Protein AF-A0A7J3B7Z1-F1 (afdb_monomer_lite)

Foldseek 3Di:
DKDKDWLLCQDLVADVVLRHVDDPPQPSVCLVVLCVVVVWDKDWDWAADPSGNVDITIIMITPDPDDPVVVVVSSRVSRPDDD

pLDDT: mean 93.78, std 7.74, range [46.91, 98.19]

Sequence (83 aa):
MKRTIWETYFDDSVSRKMGRRVRKGFPRESLIEILRSLGLDFTVSEGRYPRQPYRVVKKIEVEYDGSKEELIKKIVESAFRKD

Radius of gyration: 12.18 Å; chains: 1; bounding box: 33×28×25 Å

Structure (mmCIF, N/CA/C/O backbone):
data_AF-A0A7J3B7Z1-F1
#
_entry.id   AF-A0A7J3B7Z1-F1
#
loop_
_atom_site.group_PDB
_atom_site.id
_atom_site.type_symbol
_atom_site.label_atom_id
_atom_site.label_alt_id
_atom_site.label_comp_id
_atom_site.label_asym_id
_atom_site.label_entity_id
_atom_site.label_seq_id
_atom_site.pdbx_PDB_ins_code
_atom_site.Cartn_x
_atom_site.Cartn_y
_atom_site.Cartn_z
_atom_site.occupancy
_atom_site.B_iso_or_equiv
_atom_site.auth_seq_id
_atom_site.auth_comp_id
_atom_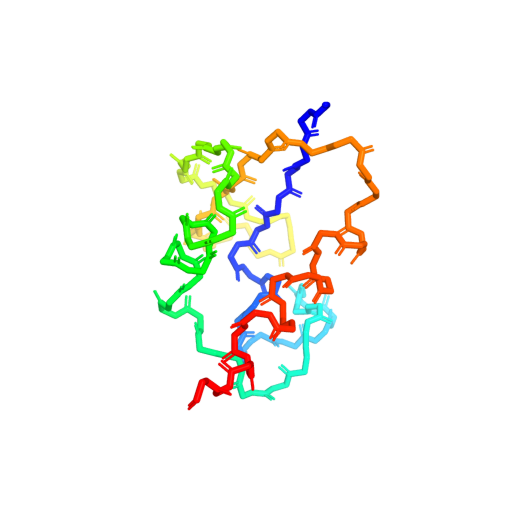site.auth_asym_id
_atom_site.auth_atom_id
_atom_site.pdbx_PDB_model_num
ATOM 1 N N . MET A 1 1 ? 0.236 14.259 7.774 1.00 88.19 1 MET A N 1
ATOM 2 C CA . MET A 1 1 ? 1.592 14.101 7.172 1.00 88.19 1 MET A CA 1
ATOM 3 C C . MET A 1 1 ? 1.546 13.011 6.108 1.00 88.19 1 MET A C 1
ATOM 5 O O . MET A 1 1 ? 0.906 11.992 6.335 1.00 88.19 1 MET A O 1
ATOM 9 N N . LYS A 1 2 ? 2.291 13.137 5.001 1.00 94.62 2 LYS A N 1
ATOM 10 C CA . LYS A 1 2 ? 2.329 12.081 3.973 1.00 94.62 2 LYS A CA 1
ATOM 11 C C . LYS A 1 2 ? 3.149 10.865 4.401 1.00 94.62 2 LYS A C 1
ATOM 13 O O . LYS A 1 2 ? 4.330 10.967 4.744 1.00 94.62 2 LYS A O 1
ATOM 18 N N . ARG A 1 3 ? 2.545 9.678 4.320 1.00 96.94 3 ARG A N 1
ATOM 19 C CA . ARG A 1 3 ? 3.190 8.379 4.544 1.00 96.94 3 ARG A CA 1
ATOM 20 C C . ARG A 1 3 ? 3.204 7.576 3.251 1.00 96.94 3 ARG A C 1
ATOM 22 O O . ARG A 1 3 ? 2.166 7.198 2.726 1.00 96.94 3 ARG A O 1
ATOM 29 N N . THR A 1 4 ? 4.399 7.244 2.769 1.00 96.88 4 THR A N 1
ATOM 30 C CA . THR A 1 4 ? 4.547 6.345 1.618 1.00 96.88 4 THR A CA 1
ATOM 31 C C . THR A 1 4 ? 4.501 4.881 2.047 1.00 96.88 4 THR A C 1
ATOM 33 O O . THR A 1 4 ? 5.371 4.420 2.810 1.00 96.88 4 THR A O 1
ATOM 36 N N . ILE A 1 5 ? 3.550 4.140 1.485 1.00 97.06 5 ILE A N 1
ATOM 37 C CA . ILE A 1 5 ? 3.494 2.679 1.503 1.00 97.06 5 ILE A CA 1
ATOM 38 C C . ILE A 1 5 ? 3.659 2.135 0.082 1.00 97.06 5 ILE A C 1
ATOM 40 O O . ILE A 1 5 ? 3.329 2.790 -0.904 1.00 97.06 5 ILE A O 1
ATOM 44 N N . TRP A 1 6 ? 4.223 0.938 -0.014 1.00 97.38 6 TRP A N 1
ATOM 45 C CA . TRP A 1 6 ? 4.420 0.248 -1.283 1.00 97.38 6 TRP A CA 1
ATOM 46 C C . TRP A 1 6 ? 3.528 -0.976 -1.319 1.00 97.38 6 TRP A C 1
ATOM 48 O O . TRP A 1 6 ? 3.421 -1.687 -0.321 1.00 97.38 6 TRP A O 1
ATOM 58 N N . GLU A 1 7 ? 2.957 -1.261 -2.480 1.00 96.44 7 GLU A N 1
ATOM 59 C CA . GLU A 1 7 ? 2.168 -2.471 -2.707 1.00 96.44 7 GLU A CA 1
ATOM 60 C C . GLU A 1 7 ? 2.936 -3.749 -2.326 1.00 96.44 7 GLU A C 1
ATOM 62 O O . GLU A 1 7 ? 2.382 -4.673 -1.737 1.00 96.44 7 GLU A O 1
ATOM 67 N N . THR A 1 8 ? 4.255 -3.753 -2.556 1.00 96.81 8 THR A N 1
ATOM 68 C CA . THR A 1 8 ? 5.191 -4.814 -2.157 1.00 96.81 8 THR A CA 1
ATOM 69 C C . THR A 1 8 ? 5.113 -5.177 -0.672 1.00 96.81 8 THR A C 1
ATOM 71 O O . THR A 1 8 ? 5.388 -6.317 -0.302 1.00 96.81 8 THR A O 1
ATOM 74 N N . TYR A 1 9 ? 4.731 -4.243 0.204 1.00 97.31 9 TYR A N 1
ATOM 75 C CA . TYR A 1 9 ? 4.587 -4.520 1.637 1.00 97.31 9 TYR A CA 1
ATOM 76 C C . TYR A 1 9 ? 3.526 -5.584 1.924 1.00 97.31 9 TYR A C 1
ATOM 78 O O . TYR A 1 9 ? 3.644 -6.282 2.935 1.00 97.31 9 TYR A O 1
ATOM 86 N N . PHE A 1 10 ? 2.553 -5.711 1.023 1.00 96.75 10 PHE A N 1
ATOM 87 C CA . PHE A 1 10 ? 1.368 -6.555 1.113 1.00 96.75 10 PHE A CA 1
ATOM 88 C C . PHE A 1 10 ? 1.400 -7.738 0.130 1.00 96.75 10 PHE A C 1
ATOM 90 O O . PHE A 1 10 ? 0.414 -8.451 -0.005 1.00 96.75 10 PHE A O 1
ATOM 97 N N . ASP A 1 11 ? 2.519 -7.943 -0.574 1.00 94.88 11 ASP A N 1
ATOM 98 C CA . ASP A 1 11 ? 2.657 -8.980 -1.597 1.00 94.88 11 ASP A CA 1
ATOM 99 C C . ASP A 1 11 ? 3.168 -10.302 -1.005 1.00 94.88 11 ASP A C 1
ATOM 101 O O . ASP A 1 11 ? 4.326 -10.422 -0.592 1.00 94.88 11 ASP A O 1
ATOM 105 N N . ASP A 1 12 ? 2.312 -11.320 -1.003 1.00 95.12 12 ASP A N 1
ATOM 106 C CA . ASP A 1 12 ? 2.612 -12.652 -0.473 1.00 95.12 12 ASP A CA 1
ATOM 107 C C . ASP A 1 12 ? 3.680 -13.416 -1.255 1.00 95.12 12 ASP A C 1
ATOM 109 O O . ASP A 1 12 ? 4.385 -14.251 -0.667 1.00 95.12 12 ASP A O 1
ATOM 113 N N . SER A 1 13 ? 3.837 -13.095 -2.545 1.00 93.62 13 SER A N 1
ATOM 114 C CA . SER A 1 13 ? 4.885 -13.658 -3.403 1.00 93.62 13 SER A CA 1
ATOM 115 C C . SER A 1 13 ? 6.278 -13.131 -3.040 1.00 93.62 13 SER A C 1
ATOM 117 O O . SER A 1 13 ? 7.293 -13.722 -3.408 1.00 93.62 13 SER A O 1
ATOM 119 N N . VAL A 1 14 ? 6.350 -12.043 -2.265 1.00 94.81 14 VAL A N 1
ATOM 120 C CA . VAL A 1 14 ? 7.597 -11.391 -1.866 1.00 94.81 14 VAL A CA 1
ATOM 121 C C . VAL A 1 14 ? 7.996 -11.830 -0.454 1.00 94.81 14 VAL A C 1
ATOM 123 O O . VAL A 1 14 ? 7.184 -11.956 0.465 1.00 94.81 14 VAL A O 1
ATOM 126 N N . SER A 1 15 ? 9.289 -12.091 -0.246 1.00 96.12 15 SER A N 1
ATOM 127 C CA . SER A 1 15 ? 9.820 -12.417 1.082 1.00 96.12 15 SER A CA 1
ATOM 128 C C . SER A 1 15 ? 9.942 -11.167 1.965 1.00 96.12 15 SER A C 1
ATOM 130 O O . SER A 1 15 ? 10.012 -10.040 1.472 1.00 96.12 15 SER A O 1
ATOM 132 N N . ARG A 1 16 ? 10.049 -11.338 3.292 1.00 96.00 16 ARG A N 1
ATOM 133 C CA . ARG A 1 16 ? 10.281 -10.197 4.204 1.00 96.00 16 ARG A CA 1
ATOM 134 C C . ARG A 1 16 ? 11.564 -9.429 3.862 1.00 96.00 16 ARG A C 1
ATOM 136 O O . ARG A 1 16 ? 11.573 -8.199 3.870 1.00 96.00 16 ARG A O 1
ATOM 143 N N . LYS A 1 17 ? 12.629 -10.147 3.480 1.00 95.75 17 LYS A N 1
ATOM 144 C CA . LYS A 1 17 ? 13.896 -9.552 3.021 1.00 95.75 17 LYS A CA 1
ATOM 145 C C . LYS A 1 17 ? 13.677 -8.667 1.789 1.00 95.75 17 LYS A C 1
ATOM 147 O O . LYS A 1 17 ? 14.223 -7.570 1.722 1.00 95.75 17 LYS A O 1
ATOM 152 N N . MET A 1 18 ? 12.811 -9.095 0.873 1.00 95.81 18 MET A N 1
ATOM 153 C CA . MET A 1 18 ? 12.535 -8.397 -0.385 1.00 95.81 18 MET A CA 1
ATOM 154 C C . MET A 1 18 ? 11.453 -7.313 -0.299 1.00 95.81 18 MET A C 1
ATOM 156 O O . MET A 1 18 ? 11.239 -6.618 -1.285 1.00 95.81 18 MET A O 1
ATOM 160 N N . GLY A 1 19 ? 10.829 -7.103 0.864 1.00 95.56 19 GLY A N 1
ATOM 161 C CA . GLY A 1 19 ? 9.957 -5.949 1.104 1.00 95.56 19 GLY A CA 1
ATOM 162 C C . GLY A 1 19 ? 8.626 -6.253 1.779 1.00 95.56 19 GLY A C 1
ATOM 163 O O . GLY A 1 19 ? 8.007 -5.316 2.279 1.00 95.56 19 GLY A O 1
ATOM 164 N N . ARG A 1 20 ? 8.187 -7.518 1.860 1.00 96.88 20 ARG A N 1
ATOM 165 C CA . ARG A 1 20 ? 6.917 -7.847 2.525 1.00 96.88 20 ARG A CA 1
ATOM 166 C C . ARG A 1 20 ? 6.979 -7.480 4.008 1.00 96.88 20 ARG A C 1
ATOM 168 O O . ARG A 1 20 ? 7.890 -7.898 4.724 1.00 96.88 20 ARG A O 1
ATOM 175 N N . ARG A 1 21 ? 5.990 -6.730 4.490 1.00 96.56 21 ARG A N 1
ATOM 176 C CA . ARG A 1 21 ? 5.892 -6.312 5.899 1.00 96.56 21 ARG A CA 1
ATOM 177 C C . ARG A 1 21 ? 4.815 -7.079 6.655 1.00 96.56 21 ARG A C 1
ATOM 179 O O . ARG A 1 21 ? 4.973 -7.321 7.851 1.00 96.56 21 ARG A O 1
ATOM 186 N N . VAL A 1 22 ? 3.791 -7.545 5.948 1.00 95.81 22 VAL A N 1
ATOM 187 C CA . VAL A 1 22 ? 2.668 -8.287 6.526 1.00 95.81 22 VAL A CA 1
ATOM 188 C C . VAL A 1 22 ? 2.903 -9.806 6.528 1.00 95.81 22 VAL A C 1
ATOM 190 O O . VAL A 1 22 ? 3.874 -10.324 5.953 1.00 95.81 22 VAL A O 1
ATOM 193 N N . ARG A 1 23 ? 2.053 -10.536 7.261 1.00 93.25 23 ARG A N 1
ATOM 194 C CA . ARG A 1 23 ? 1.997 -12.007 7.194 1.00 93.25 23 ARG A CA 1
ATOM 195 C C . ARG A 1 23 ? 1.409 -12.439 5.849 1.00 93.25 23 ARG A C 1
ATOM 197 O O . ARG A 1 23 ? 0.712 -11.657 5.219 1.00 93.25 23 ARG A O 1
ATOM 204 N N . LYS A 1 24 ? 1.695 -13.680 5.443 1.00 92.94 24 LYS A N 1
ATOM 205 C CA . LYS A 1 24 ? 1.047 -14.269 4.268 1.00 92.94 24 LYS A CA 1
ATOM 206 C C . LYS A 1 24 ? -0.466 -14.379 4.483 1.00 92.94 24 LYS A C 1
ATOM 208 O O . LYS A 1 24 ? -0.897 -14.535 5.625 1.00 92.94 24 LYS A O 1
ATOM 213 N N . GLY A 1 25 ? -1.220 -14.356 3.395 1.00 90.19 25 GLY A N 1
ATOM 214 C CA . GLY A 1 25 ? -2.676 -14.406 3.342 1.00 90.19 25 GLY A CA 1
ATOM 215 C C . GLY A 1 25 ? -3.336 -13.032 3.234 1.00 90.19 25 GLY A C 1
ATOM 216 O O . GLY A 1 25 ? -4.545 -12.948 3.421 1.00 90.19 25 GLY A O 1
ATOM 217 N N . PHE A 1 26 ? -2.581 -11.955 2.989 1.00 93.12 26 PHE A N 1
ATOM 218 C CA . PHE A 1 26 ? -3.184 -10.631 2.831 1.00 93.12 26 PHE A CA 1
ATOM 219 C C . PHE A 1 26 ? -3.804 -10.496 1.427 1.00 93.12 26 PHE A C 1
ATOM 221 O O . PHE A 1 26 ? -3.105 -10.736 0.438 1.00 93.12 26 PHE A O 1
ATOM 228 N N . PRO A 1 27 ? -5.073 -10.064 1.303 1.00 90.06 27 PRO A N 1
ATOM 229 C CA . PRO A 1 27 ? -5.722 -9.868 0.009 1.00 90.06 27 PRO A CA 1
ATOM 230 C C . PRO A 1 27 ? -5.192 -8.593 -0.665 1.00 90.06 27 PRO A C 1
ATOM 232 O O . PRO A 1 27 ? -5.818 -7.535 -0.628 1.00 90.06 27 PRO A O 1
ATOM 235 N N . ARG A 1 28 ? -3.999 -8.674 -1.273 1.00 86.88 28 ARG A N 1
ATOM 236 C CA . ARG A 1 28 ? -3.316 -7.532 -1.912 1.00 86.88 28 ARG A CA 1
ATOM 237 C C . ARG A 1 28 ? -4.215 -6.782 -2.893 1.00 86.88 28 ARG A C 1
ATOM 239 O O . ARG A 1 28 ? -4.148 -5.556 -2.950 1.00 86.88 28 ARG A O 1
ATOM 246 N N . GLU A 1 29 ? -5.017 -7.507 -3.663 1.00 85.19 29 GLU A N 1
ATOM 247 C CA . GLU A 1 29 ? -5.902 -6.938 -4.686 1.00 85.19 29 GLU A CA 1
ATOM 248 C C . GLU A 1 29 ? -6.915 -5.949 -4.085 1.00 85.19 29 GLU A C 1
ATOM 250 O O . GLU A 1 29 ? -7.199 -4.920 -4.696 1.00 85.19 29 GLU A O 1
ATOM 255 N N . SER A 1 30 ? -7.326 -6.169 -2.834 1.00 90.69 30 SER A N 1
ATOM 256 C CA . SER A 1 30 ? -8.244 -5.303 -2.087 1.00 90.69 30 SER A CA 1
ATOM 257 C C . SER A 1 30 ? -7.559 -4.134 -1.370 1.00 90.69 30 SER A C 1
ATOM 259 O O . SER A 1 30 ? -8.232 -3.364 -0.692 1.00 90.69 30 SER A O 1
ATOM 261 N N . LEU A 1 31 ? -6.237 -3.939 -1.492 1.00 94.81 31 LEU A N 1
ATOM 262 C CA . LEU A 1 31 ? -5.511 -2.891 -0.750 1.00 94.81 31 LEU A CA 1
ATOM 263 C C . LEU A 1 31 ? -6.116 -1.491 -0.948 1.00 94.81 31 LEU A C 1
ATOM 265 O O . LEU A 1 31 ? -6.246 -0.732 0.008 1.00 94.81 31 LEU A O 1
ATOM 269 N N . ILE A 1 32 ? -6.488 -1.145 -2.182 1.00 95.50 32 ILE A N 1
ATOM 270 C CA . ILE A 1 32 ? -7.080 0.165 -2.492 1.00 95.50 32 ILE A CA 1
ATOM 271 C C . ILE A 1 32 ? -8.495 0.284 -1.915 1.00 95.50 32 ILE A C 1
ATOM 273 O O . ILE A 1 32 ? -8.865 1.346 -1.422 1.00 95.50 32 ILE A O 1
ATOM 277 N N . GLU A 1 33 ? -9.272 -0.797 -1.941 1.00 94.88 33 GLU A N 1
ATOM 278 C CA . GLU A 1 33 ? -10.617 -0.842 -1.360 1.00 94.88 33 GLU A CA 1
ATOM 279 C C . GLU A 1 33 ? -10.564 -0.695 0.161 1.00 94.88 33 GLU A C 1
ATOM 281 O O . GLU A 1 33 ? -11.318 0.093 0.722 1.00 94.88 33 GLU A O 1
ATOM 286 N N . ILE A 1 34 ? -9.605 -1.358 0.811 1.00 95.31 34 ILE A N 1
ATOM 287 C CA . ILE A 1 34 ? -9.348 -1.234 2.249 1.00 95.31 34 ILE A CA 1
ATOM 288 C C . ILE A 1 34 ? -8.954 0.204 2.612 1.00 95.31 34 ILE A C 1
ATOM 290 O O . ILE A 1 34 ? -9.436 0.760 3.592 1.00 95.31 34 ILE A O 1
ATOM 294 N N . LEU A 1 35 ? -8.088 0.852 1.827 1.00 95.50 35 LEU A N 1
ATOM 295 C CA . LEU A 1 35 ? -7.728 2.252 2.082 1.00 95.50 35 LEU A CA 1
ATOM 296 C C . LEU A 1 35 ? -8.938 3.191 1.959 1.00 95.50 35 LEU A C 1
ATOM 298 O O . LEU A 1 35 ? -9.079 4.106 2.771 1.00 95.50 35 LEU A O 1
ATOM 302 N N . ARG A 1 36 ? -9.825 2.941 0.984 1.00 95.31 36 ARG A N 1
ATOM 303 C CA . ARG A 1 36 ? -11.085 3.686 0.825 1.00 95.31 36 ARG A CA 1
ATOM 304 C C . ARG A 1 36 ? -12.049 3.438 1.984 1.00 95.31 36 ARG A C 1
ATOM 306 O O . ARG A 1 36 ? -12.611 4.401 2.493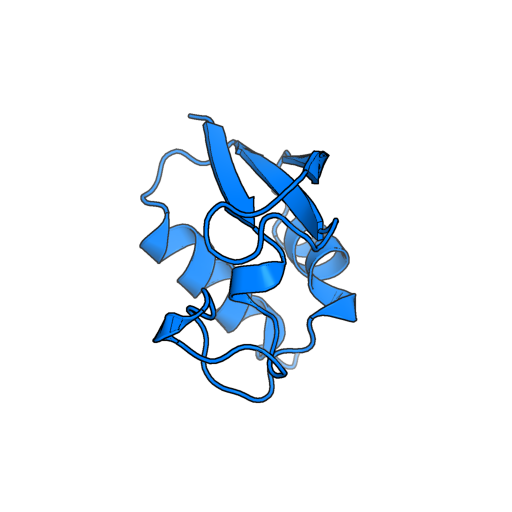 1.00 95.31 36 ARG A O 1
ATOM 313 N N . SER A 1 37 ? -12.225 2.191 2.427 1.00 94.44 37 SER A N 1
ATOM 314 C CA . SER A 1 37 ? -13.127 1.861 3.543 1.00 94.44 37 SER A CA 1
ATOM 315 C C . SER A 1 37 ? -12.653 2.452 4.872 1.00 94.44 37 SER A C 1
ATOM 317 O O . SER A 1 37 ? -13.464 2.804 5.724 1.00 94.44 37 SER A O 1
ATOM 319 N N . LEU A 1 38 ? -11.341 2.643 5.027 1.00 94.62 38 LEU A N 1
ATOM 320 C CA . LEU A 1 38 ? -10.747 3.342 6.164 1.00 94.62 38 LEU A CA 1
ATOM 321 C C . LEU A 1 38 ? -10.936 4.870 6.133 1.00 94.62 38 LEU A C 1
ATOM 323 O O . LEU A 1 38 ? -10.519 5.531 7.089 1.00 94.62 38 LEU A O 1
ATOM 327 N N . GLY A 1 39 ? -11.518 5.428 5.063 1.00 95.50 39 GLY A N 1
ATOM 328 C CA . GLY A 1 39 ? -11.741 6.868 4.904 1.00 95.50 39 GLY A CA 1
ATOM 329 C C . GLY A 1 39 ? -10.448 7.681 4.824 1.00 95.50 39 GLY A C 1
ATOM 330 O O . GLY A 1 39 ? -10.419 8.830 5.256 1.00 95.50 39 GLY A O 1
ATOM 331 N N . LEU A 1 40 ? -9.357 7.074 4.348 1.00 95.31 40 LEU A N 1
ATOM 332 C CA . LEU A 1 40 ? -8.061 7.739 4.235 1.00 95.31 40 LEU A CA 1
ATOM 333 C C . LEU A 1 40 ? -7.973 8.515 2.920 1.00 95.31 40 LEU A C 1
ATOM 335 O O . LEU A 1 40 ? -8.387 8.014 1.876 1.00 95.31 40 LEU A O 1
ATOM 339 N N . ASP A 1 41 ? -7.370 9.701 2.964 1.00 97.19 41 ASP A N 1
ATOM 340 C CA . ASP A 1 41 ? -6.961 10.420 1.759 1.00 97.19 41 ASP A CA 1
ATOM 341 C C . ASP A 1 41 ? -5.618 9.863 1.269 1.00 97.19 41 ASP A C 1
ATOM 343 O O . ASP A 1 41 ? -4.655 9.740 2.037 1.00 97.19 41 ASP A O 1
ATOM 347 N N . PHE A 1 42 ? -5.565 9.460 0.001 1.00 98.06 42 PHE A N 1
ATOM 348 C CA . PHE A 1 42 ? -4.364 8.901 -0.598 1.00 98.06 42 PHE A CA 1
ATOM 349 C C . PHE A 1 42 ? -4.302 9.101 -2.109 1.00 98.06 42 PHE A C 1
ATOM 351 O O . PHE A 1 42 ? -5.308 9.107 -2.817 1.00 98.06 42 PHE A O 1
ATOM 358 N N . THR A 1 43 ? -3.078 9.142 -2.623 1.00 98.12 43 THR A N 1
ATOM 359 C CA . THR A 1 43 ? -2.793 9.099 -4.057 1.00 98.12 43 THR A CA 1
ATOM 360 C C . THR A 1 43 ? -2.087 7.800 -4.421 1.00 98.12 43 THR A C 1
ATOM 362 O O . THR A 1 43 ? -1.318 7.232 -3.640 1.00 98.12 43 THR A O 1
ATOM 365 N N . VAL A 1 44 ? -2.355 7.311 -5.632 1.00 97.88 44 VAL A N 1
ATOM 366 C CA . VAL A 1 44 ? -1.711 6.121 -6.194 1.00 97.88 44 VAL A CA 1
ATOM 367 C C . VAL A 1 44 ? -0.912 6.541 -7.416 1.00 97.88 44 VAL A C 1
ATOM 369 O O . VAL A 1 44 ? -1.417 7.234 -8.292 1.00 97.88 44 VAL A O 1
ATOM 372 N N . SER A 1 45 ? 0.336 6.099 -7.471 1.00 97.88 45 SER A N 1
ATOM 373 C CA . SER A 1 45 ? 1.231 6.288 -8.609 1.00 97.88 45 SER A CA 1
ATOM 374 C C . SER A 1 45 ? 1.992 4.998 -8.884 1.00 97.88 45 SER A C 1
ATOM 376 O O . SER A 1 45 ? 2.072 4.109 -8.031 1.00 97.88 45 SER A O 1
ATOM 378 N N . GLU A 1 46 ? 2.564 4.882 -10.073 1.00 97.56 46 GLU A N 1
ATOM 379 C CA . GLU A 1 46 ? 3.521 3.823 -10.362 1.00 97.56 46 GLU A CA 1
ATOM 380 C C . GLU A 1 46 ? 4.911 4.206 -9.856 1.00 97.56 46 GLU A C 1
ATOM 382 O O . GLU A 1 46 ? 5.320 5.368 -9.881 1.00 97.56 46 GLU A O 1
ATOM 387 N N . GLY A 1 47 ? 5.663 3.215 -9.389 1.00 96.50 47 GLY A N 1
ATOM 388 C CA . GLY A 1 47 ? 7.039 3.409 -8.968 1.00 96.50 47 GLY A CA 1
ATOM 389 C C . GLY A 1 47 ? 7.823 2.108 -8.934 1.00 96.50 47 GLY A C 1
ATOM 390 O O . GLY A 1 47 ? 7.280 1.012 -9.058 1.00 96.50 47 GLY A O 1
ATOM 391 N N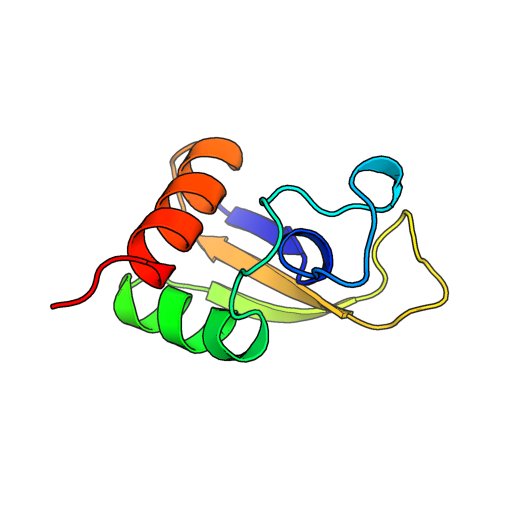 . ARG A 1 48 ? 9.134 2.234 -8.739 1.00 95.81 48 ARG A N 1
ATOM 392 C CA . ARG A 1 48 ? 10.049 1.098 -8.595 1.00 95.81 48 ARG A CA 1
ATOM 393 C C . ARG A 1 48 ? 10.480 0.991 -7.139 1.00 95.81 48 ARG A C 1
ATOM 395 O O . ARG A 1 48 ? 11.132 1.895 -6.616 1.00 95.81 48 ARG A O 1
ATOM 402 N N . TYR A 1 49 ? 10.099 -0.097 -6.472 1.00 95.06 49 TYR A N 1
ATOM 403 C CA . TYR A 1 49 ? 10.484 -0.314 -5.079 1.00 95.06 49 TYR A CA 1
ATOM 404 C C . TYR A 1 49 ? 12.002 -0.557 -4.996 1.00 95.06 49 TYR A C 1
ATOM 406 O O . TYR A 1 49 ? 12.498 -1.414 -5.727 1.00 95.06 49 TYR A O 1
ATOM 414 N N . PRO A 1 50 ? 12.763 0.113 -4.106 1.00 93.06 50 PRO A N 1
ATOM 415 C CA . PRO A 1 50 ? 14.230 0.048 -4.123 1.00 93.06 50 PRO A CA 1
ATOM 416 C C . PRO A 1 50 ? 14.836 -1.357 -4.027 1.00 93.06 50 PRO A C 1
ATOM 418 O O . PRO A 1 50 ? 15.901 -1.602 -4.583 1.00 93.06 50 PRO A O 1
ATOM 421 N N . ARG A 1 51 ? 14.167 -2.304 -3.352 1.00 94.88 51 ARG A N 1
ATOM 422 C CA . ARG A 1 51 ? 14.649 -3.698 -3.266 1.00 94.88 51 ARG A CA 1
ATOM 423 C C . ARG A 1 51 ? 14.303 -4.540 -4.498 1.00 94.88 51 ARG A C 1
ATOM 425 O O . ARG A 1 51 ? 14.804 -5.650 -4.626 1.00 94.88 51 ARG A O 1
ATOM 432 N N . GLN A 1 52 ? 13.437 -4.047 -5.379 1.00 93.12 52 GLN A N 1
ATOM 433 C CA . GLN A 1 52 ? 12.994 -4.710 -6.608 1.00 93.12 52 GLN A CA 1
ATOM 434 C C . GLN A 1 52 ? 12.907 -3.685 -7.756 1.00 93.12 52 GLN A C 1
ATOM 436 O O . GLN A 1 52 ? 11.826 -3.465 -8.300 1.00 93.12 52 GLN A O 1
ATOM 441 N N . PRO A 1 53 ? 14.021 -3.031 -8.141 1.00 93.38 53 PRO A N 1
ATOM 442 C CA . PRO A 1 53 ? 13.995 -1.903 -9.077 1.00 93.38 53 PRO A CA 1
ATOM 443 C C . PRO A 1 53 ? 13.564 -2.295 -10.498 1.00 93.38 53 PRO A C 1
ATOM 445 O O . PRO A 1 53 ? 13.163 -1.439 -11.280 1.00 93.38 53 PRO A O 1
ATOM 448 N N . TYR A 1 54 ? 13.623 -3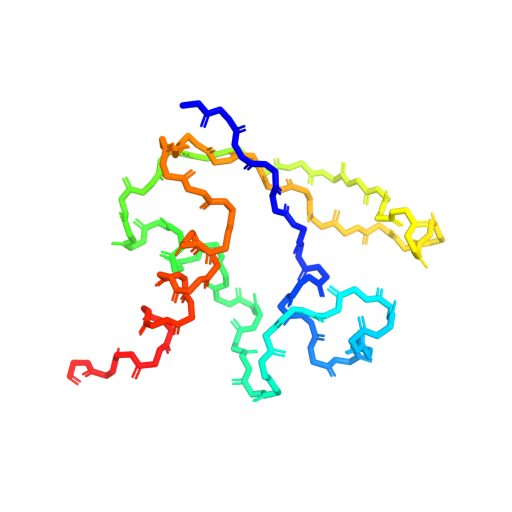.586 -10.829 1.00 93.56 54 TYR A N 1
ATOM 449 C CA . TYR A 1 54 ? 13.153 -4.149 -12.094 1.00 93.56 54 TYR A CA 1
ATOM 450 C C . TYR A 1 54 ? 11.622 -4.273 -12.176 1.00 93.56 54 TYR A C 1
ATOM 452 O O . TYR A 1 54 ? 11.091 -4.483 -13.262 1.00 93.56 54 TYR A O 1
ATOM 460 N N . ARG A 1 55 ? 10.901 -4.163 -11.052 1.00 93.19 55 ARG A N 1
ATOM 461 C CA . ARG A 1 55 ? 9.445 -4.333 -10.993 1.00 93.19 55 ARG A CA 1
ATOM 462 C C . ARG A 1 55 ? 8.762 -2.981 -10.812 1.00 93.19 55 ARG A C 1
ATOM 464 O O . ARG A 1 55 ? 9.071 -2.243 -9.877 1.00 93.19 55 ARG A O 1
ATOM 471 N N . VAL A 1 56 ? 7.802 -2.688 -11.684 1.00 96.12 56 VAL A N 1
ATOM 472 C CA . VAL A 1 56 ? 6.864 -1.577 -11.492 1.00 96.12 56 VAL A CA 1
ATOM 473 C C . VAL A 1 56 ? 5.771 -2.041 -10.533 1.00 96.12 56 VAL A C 1
ATOM 475 O O . VAL A 1 56 ? 5.200 -3.118 -10.701 1.00 96.12 56 VAL A O 1
ATOM 478 N N . VAL A 1 57 ? 5.538 -1.262 -9.482 1.00 95.44 57 VAL A N 1
ATOM 479 C CA . VAL A 1 57 ? 4.552 -1.536 -8.430 1.00 95.44 57 VAL A CA 1
ATOM 480 C C . VAL A 1 57 ? 3.831 -0.248 -8.051 1.00 95.44 57 VAL A C 1
ATOM 482 O O . VAL A 1 57 ? 4.325 0.851 -8.316 1.00 95.44 57 VAL A O 1
ATOM 485 N N . LYS A 1 58 ? 2.685 -0.364 -7.374 1.00 97.44 58 LYS A N 1
ATOM 486 C CA . LYS A 1 58 ? 1.982 0.821 -6.870 1.00 97.44 58 LYS A CA 1
ATOM 487 C C . LYS A 1 58 ? 2.736 1.436 -5.683 1.00 97.44 58 LYS A C 1
ATOM 489 O O . LYS A 1 58 ? 3.023 0.766 -4.682 1.00 97.44 58 LYS A O 1
ATOM 494 N N . LYS A 1 59 ? 3.028 2.732 -5.790 1.00 97.62 59 LYS A N 1
ATOM 495 C CA . LYS A 1 59 ? 3.441 3.619 -4.701 1.00 97.62 59 LYS A CA 1
ATOM 496 C C . LYS A 1 59 ? 2.207 4.384 -4.239 1.00 97.62 59 LYS A C 1
ATOM 498 O O . LYS A 1 59 ? 1.543 5.039 -5.040 1.00 97.62 59 LYS A O 1
ATOM 503 N N . ILE A 1 60 ? 1.913 4.297 -2.950 1.00 98.06 60 ILE A N 1
ATOM 504 C CA . ILE A 1 60 ? 0.720 4.897 -2.361 1.00 98.06 60 ILE A CA 1
ATOM 505 C C . ILE A 1 60 ? 1.178 5.909 -1.314 1.00 98.06 60 ILE A C 1
ATOM 507 O O . ILE A 1 60 ? 1.940 5.569 -0.403 1.00 98.06 60 ILE A O 1
ATOM 511 N N . GLU A 1 61 ? 0.747 7.156 -1.459 1.00 98.19 61 GLU A N 1
ATOM 512 C CA . GLU A 1 61 ? 1.011 8.224 -0.498 1.00 98.19 61 GLU A CA 1
ATOM 513 C C . GLU A 1 61 ? -0.281 8.533 0.239 1.00 98.19 61 GLU A C 1
ATOM 515 O O . GLU A 1 61 ? -1.252 8.946 -0.378 1.00 98.19 61 GLU A O 1
ATOM 520 N N . VAL A 1 62 ? -0.289 8.284 1.545 1.00 98.19 62 VAL A N 1
ATOM 521 C CA . VAL A 1 62 ? -1.470 8.413 2.403 1.00 98.19 62 VAL A CA 1
ATOM 522 C C . VAL A 1 62 ? -1.279 9.598 3.340 1.00 98.19 62 VAL A C 1
ATOM 524 O O . VAL A 1 62 ? -0.222 9.700 3.973 1.00 98.19 62 VAL A O 1
ATOM 527 N N . GLU A 1 63 ? -2.278 10.463 3.471 1.00 97.56 63 GLU A N 1
ATOM 528 C CA . GLU A 1 63 ? -2.311 11.458 4.542 1.00 97.56 63 GLU A CA 1
ATOM 529 C C . GLU A 1 63 ? -2.620 10.760 5.871 1.00 97.56 63 GLU A C 1
ATOM 531 O O . GLU A 1 63 ? -3.717 10.255 6.106 1.00 97.56 63 GLU A O 1
ATOM 536 N N . TYR A 1 64 ? -1.607 10.664 6.734 1.00 96.94 64 TYR A N 1
ATOM 537 C CA . TYR A 1 64 ? -1.712 9.974 8.015 1.00 96.94 64 TYR A CA 1
ATOM 538 C C . TYR A 1 64 ? -0.711 10.521 9.038 1.00 96.94 64 TYR A C 1
ATOM 540 O O . TYR A 1 64 ? 0.505 10.495 8.825 1.00 96.94 64 TYR A O 1
ATOM 548 N N . ASP A 1 65 ? -1.211 10.998 10.175 1.00 95.31 65 ASP A N 1
ATOM 549 C CA . ASP A 1 65 ? -0.365 11.626 11.197 1.00 95.31 65 ASP A CA 1
ATOM 550 C C . ASP A 1 65 ? 0.408 10.610 12.046 1.00 95.31 65 ASP A C 1
ATOM 552 O O . ASP A 1 65 ? 1.559 10.858 12.417 1.00 95.31 65 ASP A O 1
ATOM 556 N N . GLY A 1 66 ? -0.158 9.418 12.248 1.00 95.56 66 GLY A N 1
ATOM 557 C CA . GLY A 1 66 ? 0.507 8.319 12.944 1.00 95.56 66 GLY A CA 1
ATOM 558 C C . GLY A 1 66 ? 1.726 7.768 12.196 1.00 95.56 66 GLY A C 1
ATOM 559 O O . GLY A 1 66 ? 2.091 8.191 11.091 1.00 95.56 66 GLY A O 1
ATOM 560 N N . SER A 1 67 ? 2.391 6.795 12.807 1.00 96.56 67 SER A N 1
ATOM 561 C CA . SER A 1 67 ? 3.549 6.126 12.227 1.00 96.56 67 SER A CA 1
ATOM 562 C C . SER A 1 67 ? 3.166 5.236 11.040 1.00 96.56 67 SER A C 1
ATOM 564 O O . SER A 1 67 ? 2.034 4.783 10.866 1.00 96.56 67 SER A O 1
ATOM 566 N N . LYS A 1 68 ? 4.162 4.920 10.208 1.00 96.00 68 LYS A N 1
ATOM 567 C CA . LYS A 1 68 ? 3.986 3.985 9.088 1.00 96.00 68 LYS A CA 1
ATOM 568 C C . LYS A 1 68 ? 3.633 2.570 9.558 1.00 96.00 68 LYS A C 1
ATOM 570 O O . LYS A 1 68 ? 2.956 1.852 8.831 1.00 96.00 68 LYS A O 1
ATOM 575 N N . GLU A 1 69 ? 4.123 2.163 10.729 1.00 96.38 69 GLU A N 1
ATOM 576 C CA . GLU A 1 69 ? 3.826 0.842 11.290 1.00 96.38 69 GLU A CA 1
ATOM 577 C C . GLU A 1 69 ? 2.368 0.763 11.754 1.00 96.38 69 GLU A C 1
ATOM 579 O O . GLU A 1 69 ? 1.678 -0.193 11.410 1.00 96.38 69 GLU A O 1
ATOM 584 N N . GLU A 1 70 ? 1.868 1.802 12.432 1.00 96.94 70 GLU A N 1
ATOM 585 C CA . GLU A 1 70 ? 0.455 1.903 12.824 1.00 96.94 70 GLU A CA 1
ATOM 586 C C . GLU A 1 70 ? -0.472 1.894 11.608 1.00 96.94 70 GLU A C 1
ATOM 588 O O . GLU A 1 70 ? -1.463 1.166 11.604 1.00 96.94 70 GLU A O 1
ATOM 593 N N . LEU A 1 71 ? -0.117 2.617 10.539 1.00 97.44 71 LEU A N 1
ATOM 594 C CA . LEU A 1 71 ? -0.877 2.597 9.288 1.00 97.44 71 LEU A CA 1
ATOM 595 C C . LEU A 1 71 ? -0.957 1.185 8.689 1.00 97.44 71 LEU A C 1
ATOM 597 O O . LEU A 1 71 ? -2.039 0.724 8.333 1.00 97.44 71 LEU A O 1
ATOM 601 N N . ILE A 1 72 ? 0.176 0.479 8.590 1.00 97.12 72 ILE A N 1
ATOM 602 C CA . ILE A 1 72 ? 0.209 -0.892 8.058 1.00 97.12 72 ILE A CA 1
ATOM 603 C C . ILE A 1 72 ? -0.632 -1.825 8.931 1.00 97.12 72 ILE A C 1
ATOM 605 O O . ILE A 1 72 ? -1.393 -2.629 8.397 1.00 97.12 72 ILE A O 1
ATOM 609 N N . LYS A 1 73 ? -0.529 -1.700 10.258 1.00 96.00 73 LYS A N 1
ATOM 610 C CA . LYS A 1 73 ? -1.330 -2.485 11.199 1.00 96.00 73 LYS A CA 1
ATOM 611 C C . LYS A 1 73 ? -2.828 -2.229 11.004 1.00 96.00 73 LYS A C 1
ATOM 613 O O . LYS A 1 73 ? -3.575 -3.191 10.863 1.00 96.00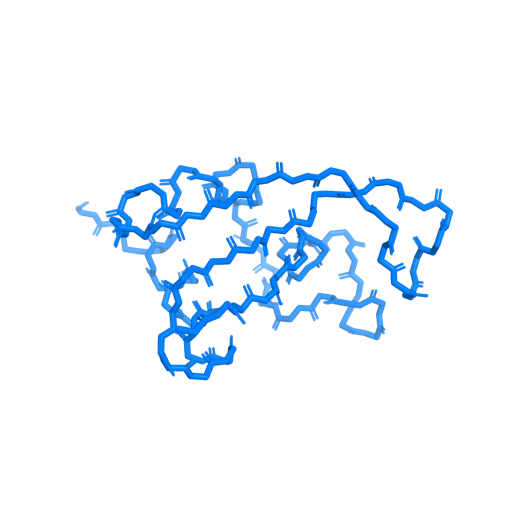 73 LYS A O 1
ATOM 618 N N . LYS A 1 74 ? -3.244 -0.964 10.886 1.00 95.69 74 LYS A N 1
ATOM 619 C CA . LYS A 1 74 ? -4.641 -0.570 10.638 1.00 95.69 74 LYS A CA 1
ATOM 620 C C . LYS A 1 74 ? -5.187 -1.153 9.328 1.00 95.69 74 LYS A C 1
ATOM 622 O O . LYS A 1 74 ? -6.305 -1.661 9.304 1.00 95.69 74 LYS A O 1
ATOM 627 N N . ILE A 1 75 ? -4.391 -1.131 8.254 1.00 96.06 75 ILE A N 1
ATOM 628 C CA . ILE A 1 75 ? -4.750 -1.740 6.959 1.00 96.06 75 ILE A CA 1
ATOM 629 C C . ILE A 1 75 ? -4.945 -3.253 7.106 1.00 96.06 75 ILE A C 1
ATOM 631 O O . ILE A 1 75 ? -5.929 -3.801 6.618 1.00 96.06 75 ILE A O 1
ATOM 635 N N . VAL A 1 76 ? -4.026 -3.934 7.798 1.00 95.25 76 VAL A N 1
ATOM 636 C CA . VAL A 1 76 ? -4.121 -5.381 8.039 1.00 95.25 76 VAL A CA 1
ATOM 637 C C . VAL A 1 76 ? -5.356 -5.724 8.868 1.00 95.25 76 VAL A C 1
ATOM 639 O O . VAL A 1 76 ? -6.089 -6.634 8.503 1.00 95.25 76 VAL A O 1
ATOM 642 N N . GLU A 1 77 ? -5.622 -4.995 9.950 1.00 93.94 77 GLU A N 1
ATOM 643 C CA . GLU A 1 77 ? -6.800 -5.221 10.796 1.00 93.94 77 GLU A CA 1
ATOM 644 C C . GLU A 1 77 ? -8.106 -5.037 10.020 1.00 93.94 77 GLU A C 1
ATOM 646 O O . GLU A 1 77 ? -9.014 -5.856 10.144 1.00 93.94 77 GLU A O 1
ATOM 651 N N . SER A 1 78 ? -8.181 -4.013 9.167 1.00 92.56 78 SER A N 1
ATOM 652 C CA . SER A 1 78 ? -9.352 -3.780 8.321 1.00 92.56 78 SER A CA 1
ATOM 653 C C . SER A 1 78 ? -9.563 -4.871 7.272 1.00 92.56 78 SER A C 1
ATOM 655 O O . SER A 1 78 ? -10.702 -5.112 6.895 1.00 92.56 78 SER A O 1
ATOM 657 N N . ALA A 1 79 ? -8.503 -5.533 6.803 1.00 89.88 79 ALA A N 1
ATOM 658 C CA . ALA A 1 79 ? -8.610 -6.611 5.818 1.00 89.88 79 ALA A CA 1
ATOM 659 C C . ALA A 1 79 ? -9.212 -7.904 6.395 1.00 89.88 79 ALA A C 1
ATOM 661 O O . ALA A 1 79 ? -9.734 -8.727 5.650 1.00 89.88 79 ALA A O 1
ATOM 662 N N . PHE A 1 80 ? -9.100 -8.103 7.713 1.00 86.50 80 PHE A N 1
ATOM 663 C CA . PHE A 1 80 ? -9.529 -9.329 8.395 1.00 86.50 80 PHE A CA 1
ATOM 664 C C . PHE A 1 80 ? -10.695 -9.123 9.365 1.00 86.50 80 PHE A C 1
ATOM 666 O O . PHE A 1 80 ? -11.157 -10.094 9.969 1.00 86.50 80 PHE A O 1
ATOM 673 N N . ARG A 1 81 ? -11.201 -7.893 9.509 1.00 79.06 81 ARG A N 1
ATOM 674 C CA . ARG A 1 81 ? -12.509 -7.662 10.124 1.00 79.06 81 ARG A CA 1
ATOM 675 C C . ARG A 1 81 ? -13.579 -8.171 9.163 1.00 79.06 81 ARG A C 1
ATOM 677 O O . ARG A 1 81 ? -13.878 -7.532 8.164 1.00 79.06 81 ARG A O 1
ATOM 684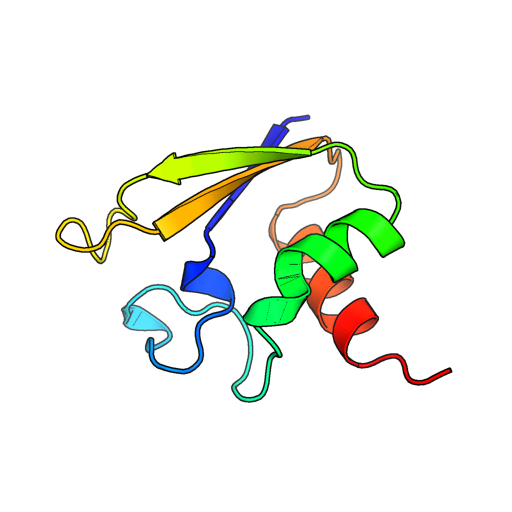 N N . LYS A 1 82 ? -14.098 -9.361 9.460 1.00 50.88 82 LYS A N 1
ATOM 685 C CA . LYS A 1 82 ? -15.418 -9.780 8.996 1.00 50.88 82 LYS A CA 1
ATOM 686 C C . LYS A 1 82 ? -16.438 -8.993 9.818 1.00 50.88 82 LYS A C 1
ATOM 688 O O . LYS A 1 82 ? -16.368 -9.068 11.046 1.00 50.88 82 LYS A O 1
ATOM 693 N N . ASP A 1 83 ? -17.295 -8.228 9.154 1.00 46.91 83 ASP A N 1
ATOM 694 C CA . ASP A 1 83 ? -18.626 -7.932 9.693 1.00 46.91 83 ASP A CA 1
ATOM 695 C C . ASP A 1 83 ? -19.425 -9.239 9.839 1.00 46.91 83 ASP A C 1
ATOM 697 O O . ASP A 1 83 ? -19.238 -10.149 8.989 1.00 46.91 83 ASP A O 1
#

Secondary structure (DSSP, 8-state):
-EEEEEGGGG-TTS-TTTT--SPS---GGGHHHHHHHTT--EEEEEEE-TT-TTSEEEEEEEE-SS-HHHHHHHHHHHHH---